Protein AF-A0A850JPC9-F1 (afdb_monomer_lite)

Radius of gyration: 23.76 Å; chains: 1; bounding box: 54×36×70 Å

pLDDT: mean 85.29, std 14.44, range [46.62, 98.38]

Foldseek 3Di:
DDDDDPDDCDCVVDDDDDLLVVLVVLQVVCVVVVLHDPPDDSVCSQVSVWDADPVGRTDTPDDDPVNDDDDDDPDPVNPNDQDDDPDDDRDDDDDDDDDDPDD

Secondary structure (DSSP, 8-state):
-PPPPS---SGGGSPPP-HHHHHHHHHHHHHHHTS--TTS-GGGHHHHH-EE-TTS-EE-S---GGGSPP--TTSTT-TT-----SSS-S-------------

Structure (mmCIF, N/CA/C/O backbone):
data_AF-A0A850JPC9-F1
#
_entry.id   AF-A0A850JPC9-F1
#
loop_
_atom_site.group_PDB
_atom_site.id
_atom_site.type_symbol
_atom_site.label_atom_id
_atom_site.label_alt_id
_atom_site.label_comp_id
_atom_site.label_asym_id
_atom_site.label_entity_id
_atom_site.label_seq_id
_atom_site.pdbx_PDB_ins_code
_atom_site.Cartn_x
_atom_site.Cartn_y
_atom_site.Cartn_z
_atom_site.occupancy
_atom_site.B_iso_or_equiv
_atom_site.auth_seq_id
_atom_site.auth_comp_id
_atom_site.auth_asym_id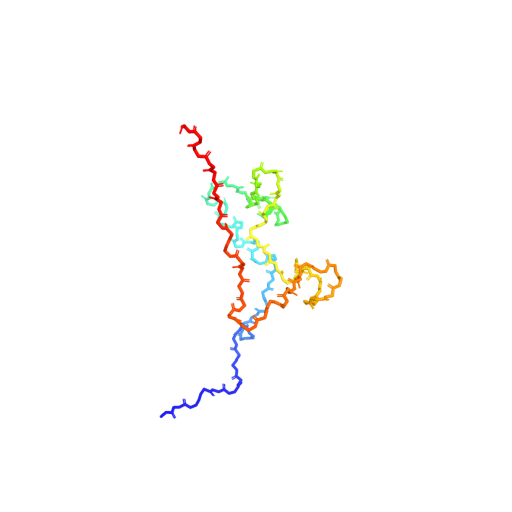
_atom_site.auth_atom_id
_atom_site.pdbx_PDB_model_num
ATOM 1 N N . MET A 1 1 ? 35.767 13.761 16.667 1.00 55.81 1 MET A N 1
ATOM 2 C CA . MET A 1 1 ? 35.092 12.956 15.629 1.00 55.81 1 MET A CA 1
ATOM 3 C C . MET A 1 1 ? 34.631 11.679 16.303 1.00 55.81 1 MET A C 1
ATOM 5 O O . MET A 1 1 ? 35.487 10.912 16.723 1.00 55.81 1 MET A O 1
ATOM 9 N N . THR A 1 2 ? 33.330 11.505 16.517 1.00 70.56 2 THR A N 1
ATOM 10 C CA . THR A 1 2 ? 32.782 10.304 17.168 1.00 70.56 2 THR A CA 1
ATOM 11 C C . THR A 1 2 ? 32.397 9.309 16.079 1.00 70.56 2 THR A C 1
ATOM 13 O O . THR A 1 2 ? 31.731 9.694 15.120 1.00 70.56 2 THR A O 1
ATOM 16 N N . VAL A 1 3 ? 32.855 8.063 16.190 1.00 79.38 3 VAL A N 1
ATOM 17 C CA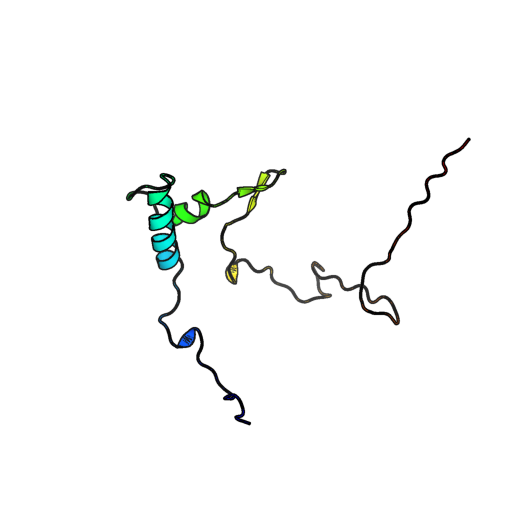 . VAL A 1 3 ? 32.487 6.988 15.258 1.00 79.38 3 VAL A CA 1
ATOM 18 C C . VAL A 1 3 ? 31.048 6.555 15.581 1.00 79.38 3 VAL A C 1
ATOM 20 O O . VAL A 1 3 ? 30.749 6.387 16.767 1.00 79.38 3 VAL A O 1
ATOM 23 N N . PRO A 1 4 ? 30.144 6.420 14.591 1.00 78.94 4 PRO A N 1
ATOM 24 C CA . PRO A 1 4 ? 28.812 5.878 14.833 1.00 78.94 4 PRO A CA 1
ATOM 25 C C . PRO A 1 4 ? 28.915 4.447 15.378 1.00 78.94 4 PRO A C 1
ATOM 27 O O . PRO A 1 4 ? 29.830 3.722 14.984 1.00 78.94 4 PRO A O 1
ATOM 30 N N . PRO A 1 5 ? 28.006 4.032 16.270 1.00 81.06 5 PRO A N 1
ATOM 31 C CA . PRO A 1 5 ? 28.000 2.666 16.775 1.00 81.06 5 PRO A CA 1
ATOM 32 C C . PRO A 1 5 ? 27.760 1.671 15.632 1.00 81.06 5 PRO A C 1
ATOM 34 O O . PRO A 1 5 ? 27.000 1.950 14.704 1.00 81.06 5 PRO A O 1
ATOM 37 N N . GLU A 1 6 ? 28.420 0.515 15.712 1.00 84.25 6 GLU A N 1
ATOM 38 C CA . GLU A 1 6 ? 28.303 -0.563 14.718 1.00 84.25 6 GLU A CA 1
ATOM 39 C C . GLU A 1 6 ? 26.902 -1.189 14.700 1.00 84.25 6 GLU A C 1
ATOM 41 O O . GLU A 1 6 ? 26.461 -1.693 13.670 1.00 84.25 6 GLU A O 1
ATOM 46 N N . GLU A 1 7 ? 26.182 -1.107 15.821 1.00 84.50 7 GLU A N 1
ATOM 47 C CA . GLU A 1 7 ? 24.836 -1.641 15.980 1.00 84.50 7 GLU A CA 1
ATOM 48 C C . GLU A 1 7 ? 23.879 -0.548 16.474 1.00 84.50 7 GLU A C 1
ATOM 50 O O . GLU A 1 7 ? 24.164 0.187 17.423 1.00 84.50 7 GLU A O 1
ATOM 55 N N . LEU A 1 8 ? 22.747 -0.417 15.780 1.00 90.44 8 LEU A N 1
ATOM 56 C CA . LEU A 1 8 ? 21.715 0.583 16.039 1.00 90.44 8 LEU A CA 1
ATOM 57 C C . LEU A 1 8 ? 20.351 -0.101 16.112 1.00 90.44 8 LEU A C 1
ATOM 59 O O . LEU A 1 8 ? 19.814 -0.560 15.101 1.00 90.44 8 LEU A O 1
ATOM 63 N N . GLU A 1 9 ? 19.759 -0.110 17.302 1.00 89.88 9 GLU A N 1
ATOM 64 C CA . GLU A 1 9 ? 18.390 -0.580 17.502 1.00 89.88 9 GLU A CA 1
ATOM 65 C C . GLU A 1 9 ? 17.392 0.507 17.077 1.00 89.88 9 GLU A C 1
ATOM 67 O O . GLU A 1 9 ? 17.108 1.449 17.814 1.00 89.88 9 GLU A O 1
ATOM 72 N N . LEU A 1 10 ? 16.884 0.394 15.845 1.00 91.69 10 LEU A N 1
ATOM 73 C CA . LEU A 1 10 ? 15.901 1.322 15.274 1.00 91.69 10 LEU A CA 1
ATOM 74 C C . LEU A 1 10 ? 14.468 0.914 15.654 1.00 91.69 10 LEU A C 1
ATOM 76 O O . LEU A 1 10 ? 14.000 1.164 16.758 1.00 91.69 10 LEU A O 1
ATOM 80 N N . ALA A 1 11 ? 13.757 0.245 14.743 1.00 92.38 11 ALA A N 1
ATOM 81 C CA . ALA A 1 11 ? 12.394 -0.221 14.986 1.00 92.38 11 ALA A CA 1
ATOM 82 C C . ALA A 1 11 ? 12.317 -1.293 16.089 1.00 92.38 11 ALA A C 1
ATOM 84 O O . ALA A 1 11 ? 11.281 -1.426 16.730 1.00 92.38 11 ALA A O 1
ATOM 85 N N . ALA A 1 12 ? 13.413 -2.024 16.329 1.00 91.62 12 ALA A N 1
ATOM 86 C CA . ALA A 1 12 ? 13.494 -3.070 17.349 1.00 91.62 12 ALA A CA 1
ATOM 87 C C . ALA A 1 12 ? 13.339 -2.538 18.785 1.00 91.62 12 ALA A C 1
ATOM 89 O O . ALA A 1 12 ? 12.951 -3.292 19.671 1.00 91.62 12 ALA A O 1
ATOM 90 N N . ALA A 1 13 ? 13.570 -1.239 19.004 1.00 94.44 13 ALA A N 1
ATOM 91 C CA . ALA A 1 13 ? 13.349 -0.592 20.295 1.00 94.44 13 ALA A CA 1
ATOM 92 C C . ALA A 1 13 ? 11.853 -0.450 20.663 1.00 94.44 13 ALA A C 1
ATOM 94 O O . ALA A 1 13 ? 11.524 0.001 21.761 1.00 94.44 13 ALA A O 1
ATOM 95 N N . PHE A 1 14 ? 10.935 -0.811 19.758 1.00 94.19 14 PHE A N 1
ATOM 96 C CA . PHE A 1 14 ? 9.489 -0.707 19.940 1.00 94.19 14 PHE A CA 1
ATOM 97 C C . PHE A 1 14 ? 8.811 -2.078 19.818 1.00 94.19 14 PHE A C 1
ATOM 99 O O . PHE A 1 14 ? 9.359 -2.992 19.199 1.00 94.19 14 PHE A O 1
ATOM 106 N N . PRO A 1 15 ? 7.586 -2.233 20.360 1.00 93.81 15 PRO A N 1
ATOM 107 C CA . PRO A 1 15 ? 6.773 -3.410 20.085 1.00 93.81 15 PRO A CA 1
ATOM 108 C C . PRO A 1 15 ? 6.620 -3.649 18.572 1.00 93.81 15 PRO A C 1
ATOM 110 O O . PRO A 1 15 ? 6.512 -2.673 17.819 1.00 93.81 15 PRO A O 1
ATOM 113 N N . PRO A 1 16 ? 6.566 -4.915 18.119 1.00 91.75 16 PRO A N 1
ATOM 114 C CA . PRO A 1 16 ? 6.380 -5.237 16.710 1.00 91.75 16 PRO A CA 1
ATOM 115 C C . PRO A 1 16 ? 5.150 -4.545 16.118 1.00 91.75 16 PRO A C 1
ATOM 117 O O . PRO A 1 16 ? 4.090 -4.473 16.740 1.00 91.75 16 PRO A O 1
ATOM 120 N N . ALA A 1 17 ? 5.293 -4.035 14.897 1.00 91.56 17 ALA A N 1
ATOM 121 C CA . ALA A 1 17 ? 4.171 -3.462 14.173 1.00 91.56 17 ALA A CA 1
ATOM 122 C C . ALA A 1 17 ? 3.227 -4.576 13.693 1.00 91.56 17 ALA A C 1
ATOM 124 O O . ALA A 1 17 ? 3.655 -5.521 13.032 1.00 91.56 17 ALA A O 1
ATOM 125 N N . GLU A 1 18 ? 1.937 -4.429 13.989 1.00 93.50 18 GLU A N 1
ATOM 126 C CA . GLU A 1 18 ? 0.880 -5.353 13.575 1.00 93.50 18 GLU A CA 1
ATOM 127 C C . GLU A 1 18 ? -0.052 -4.682 12.560 1.00 93.50 18 GLU A C 1
ATOM 129 O O . GLU A 1 18 ? -0.412 -3.508 12.706 1.00 93.50 18 GLU A O 1
ATOM 134 N N . ARG A 1 19 ? -0.475 -5.434 11.535 1.00 93.88 19 ARG A N 1
ATOM 135 C CA . ARG A 1 19 ? -1.322 -4.908 10.451 1.00 93.88 19 ARG A CA 1
ATOM 136 C C . ARG A 1 19 ? -2.680 -4.424 10.963 1.00 93.88 19 ARG A C 1
ATOM 138 O O . ARG A 1 19 ? -3.136 -3.362 10.549 1.00 93.88 19 ARG A O 1
ATOM 145 N N . ASP A 1 20 ? -3.273 -5.130 11.921 1.00 96.06 20 ASP A N 1
ATOM 146 C CA . ASP A 1 20 ? -4.557 -4.742 12.518 1.00 96.06 20 ASP A CA 1
ATOM 147 C C . ASP A 1 20 ? -4.446 -3.474 13.367 1.00 96.06 20 ASP A C 1
ATOM 149 O O . ASP A 1 20 ? -5.297 -2.592 13.273 1.00 96.06 20 ASP A O 1
ATOM 153 N N . ARG A 1 21 ? -3.339 -3.289 14.094 1.00 95.81 21 ARG A N 1
ATOM 154 C CA . ARG A 1 21 ? -3.078 -2.036 14.819 1.00 95.81 21 ARG A CA 1
ATOM 155 C C . ARG A 1 21 ? -2.977 -0.836 13.873 1.00 95.81 21 ARG A C 1
ATOM 157 O O . ARG A 1 21 ? -3.442 0.263 14.191 1.00 95.81 21 ARG A O 1
ATOM 164 N N . TRP A 1 22 ? -2.370 -1.034 12.706 1.00 96.00 22 TRP A N 1
ATOM 165 C CA . TRP A 1 22 ? -2.351 -0.012 11.665 1.00 96.00 22 TRP A CA 1
ATOM 166 C C . TRP A 1 22 ? -3.762 0.243 11.104 1.00 96.00 22 TRP A C 1
ATOM 168 O O . TRP A 1 22 ? -4.169 1.405 11.037 1.00 96.00 22 TRP A O 1
ATOM 178 N N . ARG A 1 23 ? -4.548 -0.805 10.809 1.00 97.69 23 ARG A N 1
ATOM 179 C CA . ARG A 1 23 ? -5.947 -0.684 10.342 1.00 97.69 23 ARG A CA 1
ATOM 180 C C . ARG A 1 23 ? -6.825 0.094 11.318 1.00 97.69 23 ARG A C 1
ATOM 182 O O . ARG A 1 23 ? -7.577 0.953 10.875 1.00 97.69 23 ARG A O 1
ATOM 189 N N . GLU A 1 24 ? -6.684 -0.118 12.624 1.00 97.69 24 GLU A N 1
ATOM 190 C CA . GLU A 1 24 ? -7.410 0.650 13.651 1.00 97.69 24 GLU A CA 1
ATOM 191 C C . GLU A 1 2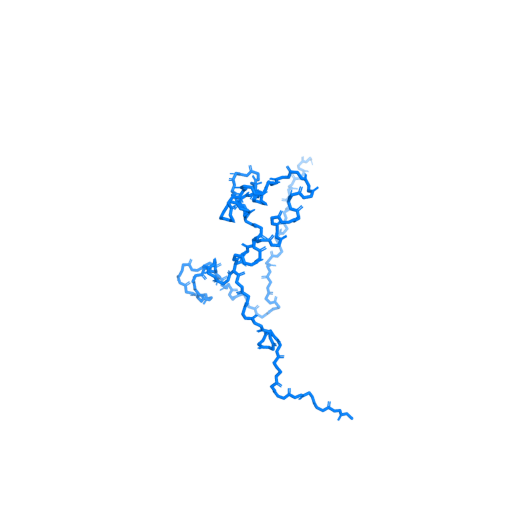4 ? -7.088 2.148 13.592 1.00 97.69 24 GLU A C 1
ATOM 193 O O . GLU A 1 24 ? -7.968 3.012 13.649 1.00 97.69 24 GLU A O 1
ATOM 198 N N . THR A 1 25 ? -5.808 2.475 13.398 1.00 97.12 25 THR A N 1
ATOM 199 C CA . THR A 1 25 ? -5.364 3.868 13.264 1.00 97.12 25 THR A CA 1
ATOM 200 C C . THR A 1 25 ? -5.969 4.511 12.014 1.00 97.12 25 THR A C 1
ATOM 202 O O . THR A 1 25 ? -6.483 5.631 12.070 1.00 97.12 25 THR A O 1
ATOM 205 N N . VAL A 1 26 ? -5.960 3.789 10.890 1.00 97.75 26 VAL A N 1
ATOM 206 C CA . VAL A 1 26 ? -6.555 4.239 9.624 1.00 97.75 26 VAL A CA 1
ATOM 207 C C . VAL A 1 26 ? -8.073 4.375 9.737 1.00 97.75 26 VAL A C 1
ATOM 209 O O . VAL A 1 26 ? -8.617 5.397 9.316 1.00 97.75 26 VAL A O 1
ATOM 212 N N . LYS A 1 27 ? -8.761 3.411 10.356 1.00 98.38 27 LYS A N 1
ATOM 213 C CA . LYS A 1 27 ? -10.203 3.461 10.634 1.00 98.38 27 LYS A CA 1
ATOM 214 C C . LYS A 1 27 ? -10.567 4.725 11.404 1.00 98.38 27 LYS A C 1
ATOM 216 O O . LYS A 1 27 ? -11.496 5.431 11.017 1.00 98.38 27 LYS A O 1
ATOM 221 N N . GLY A 1 28 ? -9.789 5.080 12.426 1.00 98.19 28 GLY A N 1
ATOM 222 C CA . GLY A 1 28 ? -9.965 6.332 13.165 1.00 98.19 28 GLY A CA 1
ATOM 223 C C . GLY A 1 28 ? -9.867 7.591 12.290 1.00 98.19 28 GLY A C 1
ATOM 224 O O . GLY A 1 28 ? -10.581 8.565 12.534 1.00 98.19 28 GLY A O 1
ATOM 225 N N . VAL A 1 29 ? -9.023 7.586 11.254 1.00 98.12 29 VAL A N 1
ATOM 226 C CA . VAL A 1 29 ? -8.919 8.687 10.278 1.00 98.12 29 VAL A CA 1
ATOM 227 C C . VAL A 1 29 ? -10.093 8.670 9.294 1.00 98.12 29 VAL A C 1
ATOM 229 O O . VAL A 1 29 ? -10.721 9.709 9.091 1.00 98.12 29 VAL A O 1
ATOM 232 N N . LEU A 1 30 ? -10.439 7.508 8.736 1.00 97.88 30 LEU A N 1
ATOM 233 C CA . LEU A 1 30 ? -11.545 7.354 7.781 1.00 97.88 30 LEU A CA 1
ATOM 234 C C . LEU A 1 30 ? -12.909 7.678 8.397 1.00 97.88 30 LEU A C 1
ATOM 236 O O . LEU A 1 30 ? -13.782 8.227 7.728 1.00 97.88 30 LEU A O 1
ATOM 240 N N . ARG A 1 31 ? -13.087 7.421 9.695 1.00 98.00 31 ARG A N 1
ATOM 241 C CA . ARG A 1 31 ? -14.271 7.864 10.438 1.00 98.00 31 ARG A CA 1
ATOM 242 C C . ARG A 1 31 ? -14.411 9.382 10.451 1.00 98.00 31 ARG A C 1
ATOM 244 O O . ARG A 1 31 ? -15.514 9.897 10.305 1.00 98.00 31 ARG A O 1
ATOM 251 N N . LYS A 1 32 ? -13.301 10.114 10.584 1.00 97.44 32 LYS A N 1
ATOM 252 C CA . LYS A 1 32 ? -13.315 11.586 10.569 1.00 97.44 32 LYS A CA 1
ATOM 253 C C . LYS A 1 32 ? -13.639 12.149 9.188 1.00 97.44 32 LYS A C 1
ATOM 255 O O . LYS A 1 32 ? -14.206 13.233 9.111 1.00 97.44 32 LYS A O 1
ATOM 260 N N . SER A 1 33 ? -13.302 11.434 8.114 1.00 95.81 33 SER A N 1
ATOM 261 C CA . SER A 1 33 ? -13.683 11.815 6.749 1.00 95.81 33 SER A CA 1
ATOM 262 C C . SER A 1 33 ? -15.072 11.317 6.333 1.00 95.81 33 SER A C 1
ATOM 264 O O . SER A 1 33 ? -15.521 11.652 5.241 1.00 95.81 33 SER A O 1
ATOM 266 N N . GLY A 1 34 ? -15.750 10.524 7.172 1.00 96.62 34 GLY A N 1
ATOM 267 C CA . GLY A 1 34 ? -17.042 9.903 6.860 1.00 96.62 34 GLY A CA 1
ATOM 268 C C . GLY A 1 34 ? -16.957 8.695 5.920 1.00 96.62 34 GLY A C 1
ATOM 269 O O . GLY A 1 34 ? -17.987 8.208 5.467 1.00 96.62 34 GLY A O 1
ATOM 270 N N . ALA A 1 35 ? -15.751 8.206 5.625 1.00 96.50 35 ALA A N 1
ATOM 271 C CA . ALA A 1 35 ? -15.523 7.063 4.741 1.00 96.50 35 ALA A CA 1
ATOM 272 C C . ALA A 1 35 ? -15.632 5.701 5.455 1.00 96.50 35 ALA A C 1
ATOM 274 O O . ALA A 1 35 ? -15.717 4.678 4.786 1.00 96.50 35 ALA A O 1
ATOM 275 N N . ALA A 1 36 ? -15.629 5.680 6.792 1.00 97.69 36 ALA A N 1
ATOM 276 C CA . ALA A 1 36 ? -15.824 4.481 7.610 1.00 97.69 36 ALA A CA 1
ATOM 277 C C . ALA A 1 36 ? -16.700 4.780 8.839 1.00 97.69 36 ALA A C 1
ATOM 279 O O . ALA A 1 36 ? -16.846 5.935 9.250 1.00 97.69 36 ALA A O 1
ATOM 280 N N . THR A 1 37 ? -17.243 3.734 9.458 1.00 97.38 37 THR A N 1
ATOM 281 C CA . THR A 1 37 ? -18.011 3.787 10.711 1.00 97.38 37 THR A CA 1
ATOM 282 C C . THR A 1 37 ? -17.316 2.972 11.807 1.00 97.38 37 THR A C 1
ATOM 284 O O . THR A 1 37 ? -16.260 2.380 11.585 1.00 97.38 37 THR A O 1
ATOM 287 N N . GLU A 1 38 ? -17.882 2.952 13.019 1.00 95.31 38 GLU A N 1
ATOM 288 C CA . GLU A 1 38 ? -17.392 2.060 14.084 1.00 95.31 38 GLU A CA 1
ATOM 289 C C . GLU A 1 38 ? -17.581 0.584 13.755 1.00 95.31 38 GLU A C 1
ATOM 291 O O . GLU A 1 38 ? -16.764 -0.238 14.161 1.00 95.31 38 GLU A O 1
ATOM 296 N N . ASP A 1 39 ? -18.605 0.257 12.978 1.00 97.06 39 ASP A N 1
ATOM 297 C CA . ASP A 1 39 ? -18.934 -1.122 12.630 1.00 97.06 39 ASP A CA 1
ATOM 298 C C . ASP A 1 39 ? -18.171 -1.615 11.394 1.00 97.06 39 ASP A C 1
ATOM 300 O O . ASP A 1 39 ? -18.238 -2.796 11.073 1.00 97.06 39 ASP A O 1
ATOM 304 N N . THR A 1 40 ? -17.424 -0.739 10.704 1.00 97.69 40 THR A N 1
ATOM 305 C CA . THR A 1 40 ? -16.591 -1.140 9.562 1.00 97.69 40 THR A CA 1
ATOM 306 C C . THR A 1 40 ? -15.543 -2.175 10.005 1.00 97.69 40 THR A C 1
ATOM 308 O O . THR A 1 40 ? -14.724 -1.856 10.883 1.00 97.69 40 THR A O 1
ATOM 311 N N . PRO A 1 41 ? -15.534 -3.388 9.421 1.00 97.88 41 PRO A N 1
ATOM 312 C CA . PRO A 1 41 ? -14.540 -4.417 9.715 1.00 97.88 41 PRO A CA 1
ATOM 313 C C . PRO A 1 41 ? -13.119 -3.958 9.379 1.00 97.88 41 PRO A C 1
ATOM 315 O O . PRO A 1 41 ? -12.906 -3.191 8.439 1.00 97.88 41 PRO A O 1
ATOM 318 N N . LEU A 1 42 ? -12.124 -4.422 10.141 1.00 96.62 42 LEU A N 1
ATOM 319 C CA . LEU A 1 42 ? -10.732 -4.006 9.932 1.00 96.62 42 LEU A CA 1
ATOM 320 C C . LEU A 1 42 ? -10.159 -4.477 8.596 1.00 96.62 42 LEU A C 1
ATOM 322 O O . LEU A 1 42 ? -9.357 -3.762 7.996 1.00 96.62 42 LEU A O 1
ATOM 326 N N . ASP A 1 43 ? -10.565 -5.648 8.117 1.00 95.75 43 ASP A N 1
ATOM 327 C CA . ASP A 1 43 ? -10.116 -6.204 6.842 1.00 95.75 43 ASP A CA 1
ATOM 328 C C . ASP A 1 43 ? -10.647 -5.425 5.625 1.00 95.75 43 ASP A C 1
ATOM 330 O O . ASP A 1 43 ? -10.011 -5.440 4.572 1.00 95.75 43 ASP A O 1
ATOM 334 N N . GLU A 1 44 ? -11.724 -4.648 5.781 1.00 96.69 44 GLU A N 1
ATOM 335 C CA . GLU A 1 44 ? -12.262 -3.774 4.728 1.00 96.69 44 GLU A CA 1
ATOM 336 C C . GLU A 1 44 ? -11.545 -2.413 4.636 1.00 96.69 44 GLU A C 1
ATOM 338 O O . GLU A 1 44 ? -11.599 -1.744 3.600 1.00 96.69 44 GLU A O 1
ATOM 343 N N . ILE A 1 45 ? -10.832 -1.997 5.690 1.00 97.81 45 ILE A N 1
ATOM 344 C CA . ILE A 1 45 ? -10.223 -0.657 5.804 1.00 97.81 45 ILE A CA 1
ATOM 345 C C . ILE A 1 45 ? -9.248 -0.350 4.664 1.00 97.81 45 ILE A C 1
ATOM 347 O O . ILE A 1 45 ? -9.218 0.767 4.147 1.00 97.81 45 ILE A O 1
ATOM 351 N N . GLU A 1 46 ? -8.458 -1.335 4.245 1.00 96.19 46 GLU A N 1
ATOM 352 C CA . GLU A 1 46 ? -7.512 -1.175 3.133 1.00 96.19 46 GLU A CA 1
ATOM 353 C C . GLU A 1 46 ? -8.225 -1.005 1.788 1.00 96.19 46 GLU A C 1
ATOM 355 O O . GLU A 1 46 ? -7.786 -0.227 0.933 1.00 96.19 46 GLU A O 1
ATOM 360 N N . GLY A 1 47 ? -9.365 -1.680 1.620 1.00 96.88 47 GLY A N 1
ATOM 361 C CA . GLY A 1 47 ? -10.212 -1.565 0.438 1.00 96.88 47 GLY A CA 1
ATOM 362 C C . GLY A 1 47 ? -10.759 -0.150 0.262 1.00 96.88 47 GLY A C 1
ATOM 363 O O . GLY A 1 47 ? -10.738 0.376 -0.849 1.00 96.88 47 GLY A O 1
ATOM 364 N N . LEU A 1 48 ? -11.134 0.519 1.358 1.00 97.56 48 LEU A N 1
ATOM 365 C CA . LEU A 1 48 ? -11.629 1.905 1.336 1.00 97.56 48 LEU A CA 1
ATOM 366 C C . LEU A 1 48 ? -10.592 2.927 0.842 1.00 97.56 48 LEU A C 1
ATOM 368 O O . LEU A 1 48 ? -10.957 4.020 0.408 1.00 97.56 48 LEU A O 1
ATOM 372 N N . LEU A 1 49 ? -9.302 2.590 0.906 1.00 96.75 49 LEU A N 1
ATOM 373 C CA . LEU A 1 49 ? -8.209 3.431 0.412 1.00 96.75 49 LEU A CA 1
ATOM 374 C C . LEU A 1 49 ? -7.716 3.034 -0.986 1.00 96.75 49 LEU A C 1
ATOM 376 O O . LEU A 1 49 ? -6.910 3.756 -1.579 1.00 96.75 49 LEU A O 1
ATOM 380 N N . THR A 1 50 ? -8.168 1.894 -1.507 1.00 97.69 50 THR A N 1
ATOM 381 C CA . THR A 1 50 ? -7.715 1.367 -2.795 1.00 97.69 50 THR A CA 1
ATOM 382 C C . THR A 1 50 ? -8.219 2.247 -3.936 1.00 97.69 50 THR A C 1
ATOM 384 O O . THR A 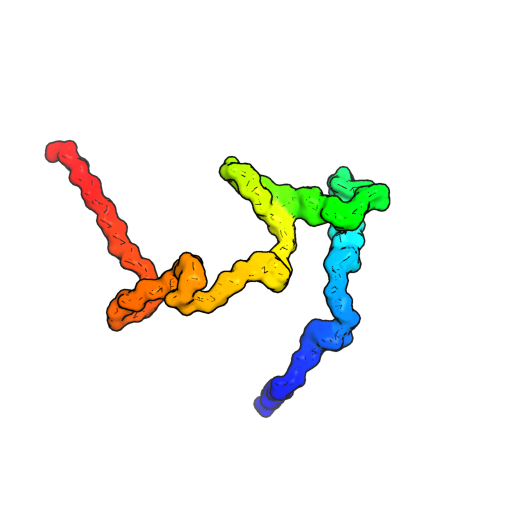1 50 ? -9.382 2.652 -3.970 1.00 97.69 50 THR A O 1
ATOM 387 N N . ARG A 1 51 ? -7.344 2.543 -4.902 1.00 97.62 51 ARG A N 1
ATOM 388 C CA . ARG A 1 51 ? -7.709 3.298 -6.111 1.00 97.62 51 ARG A CA 1
ATOM 389 C C . ARG A 1 51 ? -7.541 2.446 -7.354 1.00 97.62 51 ARG A C 1
ATOM 391 O O . ARG A 1 51 ? -6.551 1.742 -7.483 1.00 97.62 51 ARG A O 1
ATOM 398 N N . ALA A 1 52 ? -8.477 2.554 -8.289 1.00 97.88 52 ALA A N 1
ATOM 399 C CA . ALA A 1 52 ? -8.326 1.956 -9.607 1.00 97.88 52 ALA A CA 1
ATOM 400 C C . ALA A 1 52 ? -7.466 2.854 -10.512 1.00 97.88 52 ALA A C 1
ATOM 402 O O . ALA A 1 52 ? -7.643 4.076 -10.531 1.00 97.88 52 ALA A O 1
ATOM 403 N N . SER A 1 53 ? -6.549 2.248 -11.267 1.00 97.00 53 SER A N 1
ATOM 404 C CA . SER A 1 53 ? -5.885 2.899 -12.398 1.00 97.00 53 SER A CA 1
ATOM 405 C C . SER A 1 53 ? -6.882 3.161 -13.535 1.00 97.00 53 SER A C 1
ATOM 407 O O . SER A 1 53 ? -8.031 2.719 -13.487 1.00 97.00 53 SER A O 1
ATOM 409 N N . TYR A 1 54 ? -6.436 3.854 -14.586 1.00 97.12 54 TYR A N 1
ATOM 410 C CA . TYR A 1 54 ? -7.239 4.067 -15.794 1.00 97.12 54 TYR A CA 1
ATOM 411 C C . TYR A 1 54 ? -7.763 2.748 -16.392 1.00 97.12 54 TYR A C 1
ATOM 413 O O . TYR A 1 54 ? -8.931 2.660 -16.757 1.00 97.12 54 TYR A O 1
ATOM 421 N N . ASP A 1 55 ? -6.932 1.703 -16.392 1.00 97.44 55 ASP A N 1
ATOM 422 C CA . ASP A 1 55 ? -7.276 0.373 -16.911 1.00 97.44 55 ASP A CA 1
ATOM 423 C C . ASP A 1 55 ? -8.032 -0.503 -15.892 1.00 97.44 55 ASP A C 1
ATOM 425 O O . ASP A 1 55 ? -8.209 -1.702 -16.102 1.00 97.44 55 ASP A O 1
ATOM 429 N N . GLY A 1 56 ? -8.457 0.065 -14.759 1.00 96.69 56 GLY A N 1
ATOM 430 C CA . GLY A 1 56 ? -9.196 -0.657 -13.722 1.00 96.69 56 GLY A CA 1
ATOM 431 C C . GLY A 1 56 ? -8.332 -1.518 -12.796 1.00 96.69 56 GLY A C 1
ATOM 432 O O . GLY A 1 56 ? -8.874 -2.315 -12.032 1.00 96.69 56 GLY A O 1
ATOM 433 N N . VAL A 1 57 ? -7.003 -1.372 -12.821 1.00 97.31 57 VAL A N 1
ATOM 434 C CA . VAL A 1 57 ? -6.106 -2.138 -11.939 1.00 97.31 57 VAL A CA 1
ATOM 435 C C . VAL A 1 57 ? -6.149 -1.547 -10.524 1.00 97.31 57 VAL A C 1
ATOM 437 O O . VAL A 1 57 ? -5.865 -0.356 -10.373 1.00 97.31 57 VAL A O 1
ATOM 440 N N . PRO A 1 58 ? -6.480 -2.329 -9.479 1.00 97.38 58 PRO A N 1
ATOM 441 C CA . PRO A 1 58 ? -6.504 -1.825 -8.112 1.00 97.38 58 PRO A CA 1
ATOM 442 C C . PRO A 1 58 ? -5.082 -1.583 -7.594 1.00 97.38 58 PRO A C 1
ATOM 444 O O . PRO A 1 58 ? -4.221 -2.461 -7.641 1.00 97.38 58 PRO A O 1
ATOM 447 N N . VAL A 1 59 ? -4.853 -0.387 -7.063 1.00 97.56 59 VAL A N 1
ATOM 448 C CA . VAL A 1 59 ? -3.620 0.025 -6.395 1.00 97.56 59 VAL A CA 1
ATOM 449 C C . VAL A 1 59 ? -3.916 0.155 -4.907 1.00 97.56 59 VAL A C 1
ATOM 451 O O . VAL A 1 59 ? -4.676 1.037 -4.489 1.00 97.56 59 VAL A O 1
ATOM 454 N N . ALA A 1 60 ? -3.336 -0.753 -4.122 1.00 96.56 60 ALA A N 1
ATOM 455 C CA . ALA A 1 60 ? -3.485 -0.771 -2.674 1.00 96.56 60 ALA A CA 1
ATOM 456 C C . ALA A 1 60 ? -2.765 0.427 -2.036 1.00 96.56 60 ALA A C 1
ATOM 458 O O . ALA A 1 60 ? -1.782 0.946 -2.567 1.00 96.56 60 ALA A O 1
ATOM 459 N N . ALA A 1 61 ? -3.240 0.859 -0.869 1.00 94.31 61 ALA A N 1
ATOM 460 C CA . ALA A 1 61 ? -2.652 1.991 -0.152 1.00 94.31 61 ALA A CA 1
ATOM 461 C C . ALA A 1 61 ? -1.350 1.647 0.594 1.00 94.31 61 ALA A C 1
ATOM 463 O O . ALA A 1 61 ? -0.593 2.548 0.953 1.00 94.31 61 ALA A O 1
ATOM 464 N N . LEU A 1 62 ? -1.094 0.358 0.833 1.00 94.69 62 LEU A N 1
ATOM 465 C CA . LEU A 1 62 ? 0.103 -0.147 1.495 1.00 94.69 62 LEU A CA 1
ATOM 466 C C . LEU A 1 62 ? 0.546 -1.447 0.818 1.00 94.69 62 LEU A C 1
ATOM 468 O O . LEU A 1 62 ? -0.248 -2.374 0.697 1.00 94.69 62 LEU A O 1
ATOM 472 N N . TYR A 1 63 ? 1.818 -1.505 0.429 1.00 94.81 63 TYR A N 1
ATOM 473 C CA . TYR A 1 63 ? 2.498 -2.728 0.003 1.00 94.81 63 TYR A CA 1
ATOM 474 C C . TYR A 1 63 ? 3.529 -3.101 1.066 1.00 94.81 63 TYR A C 1
ATOM 476 O O . TYR A 1 63 ? 4.279 -2.242 1.542 1.00 94.81 63 TYR A O 1
ATOM 484 N N . THR A 1 64 ? 3.562 -4.369 1.456 1.00 93.06 64 THR A N 1
ATOM 485 C CA . THR A 1 64 ? 4.469 -4.904 2.471 1.00 93.06 64 THR A CA 1
ATOM 486 C C . THR A 1 64 ? 5.494 -5.842 1.839 1.00 93.06 64 THR A C 1
ATOM 488 O O . THR A 1 64 ? 5.555 -6.040 0.625 1.00 93.06 64 THR A O 1
ATOM 491 N N . ARG A 1 65 ? 6.335 -6.443 2.685 1.00 90.75 65 ARG A N 1
ATOM 492 C CA . ARG A 1 65 ? 7.260 -7.493 2.259 1.00 90.75 65 ARG A CA 1
ATOM 493 C C . ARG A 1 65 ? 6.537 -8.690 1.633 1.00 90.75 65 ARG A C 1
ATOM 495 O O . ARG A 1 65 ? 7.113 -9.315 0.748 1.00 90.75 65 ARG A O 1
ATOM 502 N N . ASP A 1 66 ? 5.321 -8.993 2.075 1.00 90.69 66 ASP A N 1
ATOM 503 C CA . ASP A 1 66 ? 4.556 -10.146 1.591 1.00 90.69 66 ASP A CA 1
ATOM 504 C C . ASP A 1 66 ? 4.057 -9.941 0.152 1.00 90.69 66 ASP A C 1
ATOM 506 O O . ASP A 1 66 ? 3.841 -10.911 -0.568 1.00 90.69 66 ASP A O 1
ATOM 510 N N . ASP A 1 67 ? 3.951 -8.685 -0.293 1.00 91.75 67 ASP A N 1
ATOM 511 C CA . ASP A 1 67 ? 3.544 -8.323 -1.654 1.00 91.75 67 ASP A CA 1
ATOM 512 C C . ASP A 1 67 ? 4.727 -8.293 -2.641 1.00 91.75 67 ASP A C 1
ATOM 514 O O . ASP A 1 67 ? 4.549 -8.082 -3.845 1.00 91.75 67 ASP A O 1
ATOM 518 N N . ALA A 1 68 ? 5.960 -8.467 -2.153 1.00 86.69 68 ALA A N 1
ATOM 519 C CA . ALA A 1 68 ? 7.144 -8.393 -2.994 1.00 86.69 68 ALA A CA 1
ATOM 520 C C . ALA A 1 68 ? 7.230 -9.618 -3.927 1.00 86.69 68 ALA A C 1
ATOM 522 O O . ALA A 1 68 ? 7.228 -10.758 -3.453 1.00 86.69 68 ALA A O 1
ATOM 523 N N . PRO A 1 69 ? 7.385 -9.422 -5.251 1.00 79.81 69 PRO A N 1
ATOM 524 C CA . PRO A 1 69 ? 7.519 -10.542 -6.168 1.00 79.81 69 PRO A CA 1
ATOM 525 C C . PRO A 1 69 ? 8.835 -11.296 -5.909 1.00 79.81 69 PRO A C 1
ATOM 527 O O . PRO A 1 69 ? 9.880 -10.668 -5.689 1.00 79.81 69 PRO A O 1
ATOM 530 N N . PRO A 1 70 ? 8.833 -12.638 -5.976 1.00 74.62 70 PRO A N 1
ATOM 531 C CA . PRO A 1 70 ? 10.056 -13.419 -5.870 1.00 74.62 70 PRO A CA 1
ATOM 532 C C . PRO A 1 70 ? 10.938 -13.211 -7.113 1.00 74.62 70 PRO A C 1
ATOM 534 O O . PRO A 1 70 ? 10.438 -13.100 -8.231 1.00 74.62 70 PRO A O 1
ATOM 537 N N . GLY A 1 71 ? 12.265 -13.203 -6.945 1.00 68.69 71 GLY A N 1
ATOM 538 C CA . GLY A 1 71 ? 13.197 -13.238 -8.079 1.00 68.69 71 GLY A CA 1
ATOM 539 C C . GLY A 1 71 ? 14.536 -12.544 -7.839 1.00 68.69 71 GLY A C 1
ATOM 540 O O . GLY A 1 71 ? 14.660 -11.637 -7.015 1.00 68.69 71 GLY A O 1
ATOM 541 N N . ARG A 1 72 ? 15.556 -12.966 -8.596 1.00 64.44 72 ARG A N 1
ATOM 542 C CA . ARG A 1 72 ? 16.855 -12.283 -8.693 1.00 64.44 72 ARG A CA 1
ATOM 543 C C . ARG A 1 72 ? 17.027 -11.681 -10.093 1.00 64.44 72 ARG A C 1
ATOM 545 O O . ARG A 1 72 ? 16.524 -12.270 -11.049 1.00 64.44 72 ARG A O 1
ATOM 552 N N . PRO A 1 73 ? 17.722 -10.537 -10.231 1.00 68.00 73 PRO A N 1
ATOM 553 C CA . PRO A 1 73 ? 18.048 -9.973 -11.542 1.00 68.00 73 PRO A CA 1
ATOM 554 C C . PRO A 1 73 ? 18.704 -11.003 -12.472 1.00 68.00 73 PRO A C 1
ATOM 556 O O . PRO A 1 73 ? 19.514 -11.808 -12.015 1.00 68.00 73 PRO A O 1
ATOM 559 N N . GLY A 1 74 ? 18.342 -10.985 -13.758 1.00 66.25 74 GLY A N 1
ATOM 560 C CA . GLY A 1 74 ? 18.920 -11.871 -14.779 1.00 66.25 74 GLY A CA 1
ATOM 561 C C . GLY A 1 74 ? 18.462 -13.339 -14.764 1.00 66.25 74 GLY A C 1
ATOM 562 O O . GLY A 1 74 ? 18.950 -14.120 -15.576 1.00 66.25 74 GLY A O 1
ATOM 563 N N . LEU A 1 75 ? 17.530 -13.734 -13.889 1.00 66.56 75 LEU A N 1
ATOM 564 C CA . LEU A 1 75 ? 16.930 -15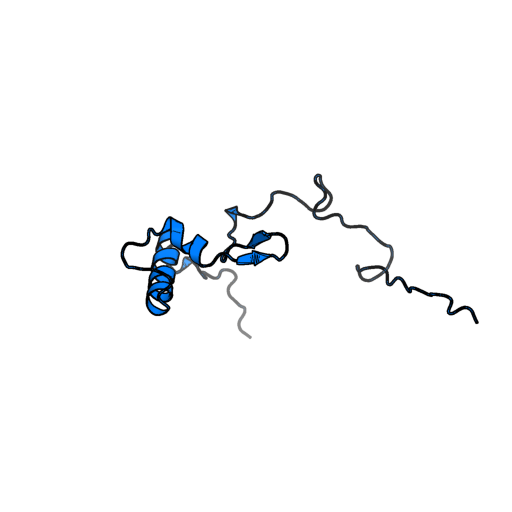.074 -13.884 1.00 66.56 75 LEU A CA 1
ATOM 565 C C . LEU A 1 75 ? 15.448 -15.016 -14.256 1.00 66.56 75 LEU A C 1
ATOM 567 O O . LEU A 1 75 ? 14.774 -14.023 -13.975 1.00 66.56 75 LEU A O 1
ATOM 571 N N . ALA A 1 76 ? 14.938 -16.100 -14.848 1.00 61.09 76 ALA A N 1
ATOM 572 C CA . ALA A 1 76 ? 13.518 -16.260 -15.150 1.00 61.09 76 ALA A CA 1
ATOM 573 C C . ALA A 1 76 ? 12.655 -15.938 -13.907 1.00 61.09 76 ALA A C 1
ATOM 575 O O . ALA A 1 76 ? 12.992 -16.391 -12.809 1.00 61.09 76 ALA A O 1
ATOM 576 N N . PRO A 1 77 ? 11.569 -15.150 -14.043 1.00 69.62 77 PRO A N 1
ATOM 577 C CA . PRO A 1 77 ? 10.917 -14.721 -15.289 1.00 69.62 77 PRO A CA 1
ATOM 578 C C . PRO A 1 77 ? 11.485 -13.432 -15.928 1.00 69.62 77 PRO A C 1
ATOM 580 O O . PRO A 1 77 ? 10.802 -12.805 -16.727 1.00 69.62 77 PRO A O 1
ATOM 583 N N . TYR A 1 78 ? 12.717 -13.025 -15.601 1.00 62.50 78 TYR A N 1
ATOM 584 C CA . TYR A 1 78 ? 13.437 -11.892 -16.210 1.00 62.50 78 TYR A CA 1
ATOM 585 C C . TYR A 1 78 ? 12.770 -10.517 -16.041 1.00 62.50 78 TYR A C 1
ATOM 587 O O . TYR A 1 78 ? 13.059 -9.592 -16.787 1.00 62.50 78 TYR A O 1
ATOM 595 N N . VAL A 1 79 ? 11.947 -10.324 -15.002 1.00 69.69 79 VAL A N 1
ATOM 596 C CA . VAL A 1 79 ? 11.320 -9.014 -14.694 1.00 69.69 79 VAL A CA 1
ATOM 597 C C . VAL A 1 79 ? 12.369 -7.903 -14.530 1.00 69.69 79 VAL A C 1
ATOM 599 O O . VAL A 1 79 ? 12.112 -6.735 -14.797 1.00 69.69 79 VAL A O 1
ATOM 602 N N . ARG A 1 80 ? 13.573 -8.279 -14.087 1.00 66.50 80 ARG A N 1
ATOM 603 C CA . ARG A 1 80 ? 14.749 -7.411 -13.979 1.00 66.50 80 ARG A CA 1
ATOM 604 C C . ARG A 1 80 ? 15.805 -7.867 -14.982 1.00 66.50 80 ARG A C 1
ATOM 606 O O . ARG A 1 80 ? 16.866 -8.362 -14.591 1.00 66.50 80 ARG A O 1
ATOM 613 N N . GLU A 1 81 ? 15.461 -7.796 -16.262 1.00 65.06 81 GLU A N 1
ATOM 614 C CA . GLU A 1 81 ? 16.412 -7.987 -17.351 1.00 65.06 81 GLU A CA 1
ATOM 615 C C . GLU A 1 81 ? 17.386 -6.806 -17.353 1.00 65.06 81 GLU A C 1
ATOM 617 O O . GLU A 1 81 ? 16.994 -5.646 -17.452 1.00 65.06 81 GLU A O 1
ATOM 622 N N . VAL A 1 82 ? 18.668 -7.109 -17.183 1.00 62.25 82 VAL A N 1
ATOM 623 C CA . VAL A 1 82 ? 19.745 -6.139 -17.356 1.00 62.25 82 VAL A CA 1
ATOM 624 C C . VAL A 1 82 ? 20.327 -6.427 -18.723 1.00 62.25 82 VAL A C 1
ATOM 626 O O . VAL A 1 82 ? 20.856 -7.517 -18.943 1.00 62.25 82 VAL A O 1
ATOM 629 N N . ARG A 1 83 ? 20.221 -5.469 -19.641 1.00 64.38 83 ARG A N 1
ATOM 630 C CA . ARG A 1 83 ? 20.970 -5.525 -20.889 1.00 64.38 83 ARG A CA 1
ATOM 631 C C . ARG A 1 83 ? 22.337 -4.903 -20.600 1.00 64.38 83 ARG A C 1
ATOM 633 O O . ARG A 1 83 ? 22.368 -3.732 -20.252 1.00 64.38 83 ARG A O 1
ATOM 640 N N . PRO A 1 84 ? 23.444 -5.657 -20.649 1.00 55.88 84 PRO A N 1
ATOM 641 C CA . PRO A 1 84 ? 24.766 -5.064 -20.557 1.00 55.88 84 PRO A CA 1
ATOM 642 C C . PRO A 1 84 ? 25.058 -4.388 -21.897 1.00 55.88 84 PRO A C 1
ATOM 644 O O . PRO A 1 84 ? 25.475 -5.040 -22.854 1.00 55.88 84 PRO A O 1
ATOM 647 N N . ASP A 1 85 ? 24.770 -3.104 -22.015 1.00 56.44 85 ASP A N 1
ATOM 648 C CA . ASP A 1 85 ? 25.343 -2.258 -23.051 1.00 56.44 85 ASP A CA 1
ATOM 649 C C . ASP A 1 85 ? 26.752 -1.805 -22.626 1.00 56.44 85 ASP A C 1
ATOM 651 O O . ASP A 1 85 ? 27.037 -1.627 -21.444 1.00 56.44 85 ASP A O 1
ATOM 655 N N . GLY A 1 86 ? 27.673 -1.783 -23.598 1.00 57.09 86 GLY A N 1
ATOM 656 C CA . GLY A 1 86 ? 29.119 -1.623 -23.401 1.00 57.09 86 GLY A CA 1
ATOM 657 C C . GLY A 1 86 ? 29.545 -0.308 -22.735 1.00 57.09 86 GLY A C 1
ATOM 658 O O . GLY A 1 86 ? 28.709 0.507 -22.373 1.00 57.09 86 GLY A O 1
ATOM 659 N N . GLU A 1 87 ? 30.865 -0.132 -22.575 1.00 52.00 87 GLU A N 1
ATOM 660 C CA . GLU A 1 87 ? 31.548 0.968 -21.860 1.00 52.00 87 GLU A CA 1
ATOM 661 C C . GLU A 1 87 ? 30.771 2.302 -21.837 1.00 52.00 87 GLU A C 1
ATOM 663 O O . GLU A 1 87 ? 30.878 3.138 -22.731 1.00 52.00 87 GLU A O 1
ATOM 668 N N . GLY A 1 88 ? 29.974 2.498 -20.785 1.00 56.66 88 GLY A N 1
ATOM 669 C CA . GLY A 1 88 ? 29.094 3.645 -20.609 1.00 56.66 88 GLY A CA 1
ATOM 670 C C . GLY A 1 88 ? 28.363 3.565 -19.269 1.00 56.66 88 GLY A C 1
ATOM 671 O O . GLY A 1 88 ? 28.240 2.496 -18.671 1.00 56.66 88 GLY A O 1
ATOM 672 N N . ILE A 1 89 ? 27.914 4.712 -18.754 1.00 61.06 89 ILE A N 1
ATOM 673 C CA . ILE A 1 89 ? 27.056 4.762 -17.563 1.00 61.06 89 ILE A CA 1
ATOM 674 C C . ILE A 1 89 ? 25.757 4.038 -17.933 1.00 61.06 89 ILE A C 1
ATOM 676 O O . ILE A 1 89 ? 25.043 4.512 -18.812 1.00 61.06 89 ILE A O 1
ATOM 680 N N . ALA A 1 90 ? 25.485 2.896 -17.292 1.00 59.84 90 ALA A N 1
ATOM 681 C CA . ALA A 1 90 ? 24.300 2.074 -17.537 1.00 59.84 90 ALA A CA 1
ATOM 682 C C . ALA A 1 90 ? 23.032 2.945 -17.609 1.00 59.84 90 ALA A C 1
ATOM 684 O O . ALA A 1 90 ? 22.708 3.664 -16.659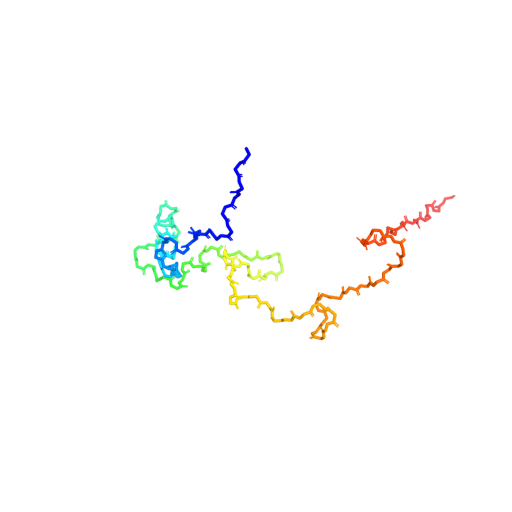 1.00 59.84 90 ALA A O 1
ATOM 685 N N . GLY A 1 91 ? 22.338 2.905 -18.744 1.00 71.94 91 GLY A N 1
ATOM 686 C CA . GLY A 1 91 ? 21.230 3.801 -19.054 1.00 71.94 91 GLY A CA 1
ATOM 687 C C . GLY A 1 91 ? 20.396 3.273 -20.215 1.00 71.94 91 GLY A C 1
ATOM 688 O O . GLY A 1 91 ? 20.481 2.107 -20.578 1.00 71.94 91 GLY A O 1
ATOM 689 N N . TRP A 1 92 ? 19.545 4.117 -20.783 1.00 77.06 92 TRP A N 1
ATOM 690 C CA . TRP A 1 92 ? 18.729 3.775 -21.948 1.00 77.06 92 TRP A CA 1
ATOM 691 C C . TRP A 1 92 ? 19.241 4.504 -23.188 1.00 77.06 92 TRP A C 1
ATOM 693 O O . TRP A 1 92 ? 19.586 5.684 -23.127 1.00 77.06 92 TRP A O 1
ATOM 703 N N . ASP A 1 93 ? 19.238 3.803 -24.321 1.00 82.44 93 ASP A N 1
ATOM 704 C CA . ASP A 1 93 ? 19.558 4.382 -25.625 1.00 82.44 93 ASP A CA 1
ATOM 705 C C . ASP A 1 93 ? 18.598 5.534 -25.975 1.00 82.44 93 ASP A C 1
ATOM 707 O O . ASP A 1 93 ? 17.370 5.397 -25.893 1.00 82.44 93 ASP A O 1
ATOM 711 N N . VAL A 1 94 ? 19.157 6.673 -26.386 1.00 84.50 94 VAL A N 1
ATOM 712 C CA . VAL A 1 94 ? 18.401 7.855 -26.812 1.00 84.50 94 VAL A CA 1
ATOM 713 C C . VAL A 1 94 ? 18.128 7.733 -28.306 1.00 84.50 94 VAL A C 1
ATOM 715 O O . VAL A 1 94 ? 19.006 7.971 -29.131 1.00 84.50 94 VAL A O 1
ATOM 718 N N . ARG A 1 95 ? 16.889 7.390 -28.670 1.00 87.19 95 ARG A N 1
ATOM 719 C CA . ARG A 1 95 ? 16.504 7.145 -30.067 1.00 87.19 95 ARG A CA 1
ATOM 720 C C . ARG A 1 95 ? 15.782 8.350 -30.682 1.00 87.19 95 ARG A C 1
ATOM 722 O O . ARG A 1 95 ? 14.619 8.576 -30.345 1.00 87.19 95 ARG A O 1
ATOM 729 N N . PRO A 1 96 ? 16.427 9.126 -31.577 1.00 87.62 96 PRO A N 1
ATOM 730 C CA . PRO A 1 96 ? 15.771 10.239 -32.252 1.00 87.62 96 PRO A CA 1
ATOM 731 C C . PRO A 1 96 ? 14.757 9.734 -33.287 1.00 87.62 96 PRO A C 1
ATOM 733 O O . PRO A 1 96 ? 15.002 8.759 -33.998 1.00 87.62 96 PRO A O 1
ATOM 736 N N . HIS A 1 97 ? 13.625 10.427 -33.395 1.00 91.94 97 HIS A N 1
ATOM 737 C CA . HIS A 1 97 ? 12.641 10.210 -34.451 1.00 91.94 97 HIS A CA 1
ATOM 738 C C . HIS A 1 97 ? 12.725 11.356 -35.460 1.00 91.94 97 HIS A C 1
ATOM 740 O O . HIS A 1 97 ? 12.462 12.507 -35.115 1.00 91.94 97 HIS A O 1
ATOM 746 N N . PHE A 1 98 ? 13.085 11.036 -36.702 1.00 88.31 98 PHE A N 1
ATOM 747 C CA . PHE A 1 98 ? 13.059 11.975 -37.818 1.00 88.31 98 PHE A CA 1
ATOM 748 C C . PHE A 1 98 ? 11.870 11.620 -38.708 1.00 88.31 98 PHE A C 1
ATOM 750 O O . PHE A 1 98 ? 11.888 10.601 -39.396 1.00 88.31 98 PHE A O 1
ATOM 757 N N . ALA A 1 99 ? 10.824 12.440 -38.653 1.00 85.25 99 ALA A N 1
ATOM 758 C CA . ALA A 1 99 ? 9.743 12.398 -39.623 1.00 85.25 99 ALA A CA 1
ATOM 759 C C . ALA A 1 99 ? 10.095 13.372 -40.749 1.00 85.25 99 ALA A C 1
ATOM 761 O O . ALA A 1 99 ? 10.337 14.551 -40.489 1.00 85.25 99 ALA A O 1
ATOM 762 N N . ASP A 1 100 ? 10.163 12.873 -41.980 1.00 79.06 100 ASP A N 1
ATOM 763 C CA . ASP A 1 100 ? 10.331 13.725 -43.151 1.00 79.06 100 ASP A CA 1
ATOM 764 C C . ASP A 1 100 ? 9.073 14.588 -43.306 1.00 79.06 100 ASP A C 1
ATOM 766 O O . ASP A 1 100 ? 7.967 14.068 -43.478 1.00 79.06 100 ASP A O 1
ATOM 770 N N . VAL A 1 101 ? 9.219 15.908 -43.198 1.00 67.00 101 VAL A N 1
ATOM 771 C CA . VAL A 1 101 ? 8.144 16.840 -43.546 1.00 67.00 101 VAL A CA 1
ATOM 772 C C . VAL A 1 101 ? 8.277 17.083 -45.042 1.00 67.00 101 VAL A C 1
ATOM 774 O O . VAL A 1 101 ? 8.808 18.102 -45.470 1.00 67.00 101 VAL A O 1
ATOM 777 N N . GLY A 1 102 ? 7.858 16.089 -45.826 1.00 64.50 102 GLY A N 1
ATOM 778 C CA . GLY A 1 102 ? 7.873 16.169 -47.279 1.00 64.50 102 GLY A CA 1
ATOM 779 C C . GLY A 1 102 ? 7.090 17.390 -47.765 1.00 64.50 102 GLY A C 1
ATOM 780 O O . GLY A 1 102 ? 5.881 17.491 -47.541 1.00 64.50 102 GLY A O 1
ATOM 781 N N . GLY A 1 103 ? 7.808 18.290 -48.434 1.00 46.62 103 GLY A N 1
ATOM 782 C CA . GLY A 1 103 ? 7.318 19.412 -49.226 1.00 46.62 103 GLY A CA 1
ATOM 783 C C . GLY A 1 103 ? 8.304 19.695 -50.345 1.00 46.62 103 GLY A C 1
ATOM 784 O O . GLY A 1 103 ? 9.496 19.886 -50.022 1.00 46.62 103 GLY A O 1
#

Sequence (103 aa):
MTVPPEELELAAAFPPAERDRWRETVKGVLRKSGAATEDTPLDEIEGLLTRASYDGVPVAALYTRDDAPPGRPGLAPYVREVRPDGEGIAGWDVRPHFADVGG